Protein AF-A0A3Q0JLU4-F1 (afdb_monomer)

InterPro domains:
  IPR001102 Transglutaminase, N-terminal [PF00868] (5-87)
  IPR013783 Immunoglobulin-like fold [G3DSA:2.60.40.10] (2-89)
  IPR014756 Immunoglobulin E-set [SSF81296] (5-87)

pLDDT: mean 89.35, std 13.05, range [38.44, 98.25]

Secondary structure (DSSP, 8-state):
----SPPPP---TTS-EEEEEE-SS---TTT---EEEEE-TT-SS--TTTTSEEEEEEE-TT----SSEEEEEEEEETTEEEEEEEE------

Structure (mmCIF, N/CA/C/O backbone):
data_AF-A0A3Q0JLU4-F1
#
_entry.id   AF-A0A3Q0JLU4-F1
#
loop_
_atom_site.group_PDB
_atom_site.id
_atom_site.type_symbol
_atom_site.label_atom_id
_atom_site.label_alt_id
_atom_site.label_comp_id
_atom_site.label_asym_id
_atom_site.label_entity_id
_atom_site.label_seq_id
_atom_site.pdbx_PDB_ins_code
_atom_site.Cartn_x
_atom_site.Cartn_y
_atom_site.Cartn_z
_atom_site.occupancy
_atom_site.B_iso_or_equiv
_atom_site.auth_seq_id
_atom_site.auth_comp_id
_atom_site.auth_asym_id
_atom_site.auth_atom_id
_atom_site.pdbx_PDB_model_num
ATOM 1 N N . MET A 1 1 ? -23.880 -24.764 6.530 1.00 50.22 1 MET A N 1
ATOM 2 C CA . MET A 1 1 ? -23.937 -23.346 6.956 1.00 50.22 1 MET A CA 1
ATOM 3 C C . MET A 1 1 ? -23.180 -22.503 5.926 1.00 50.22 1 MET A C 1
ATOM 5 O O . MET A 1 1 ? -21.964 -22.603 5.849 1.00 50.22 1 MET A O 1
ATOM 9 N N . ARG A 1 2 ? -23.874 -21.770 5.043 1.00 55.78 2 ARG A N 1
ATOM 10 C CA . ARG A 1 2 ? -23.247 -20.989 3.958 1.00 55.78 2 ARG A CA 1
ATOM 11 C C . ARG A 1 2 ? -22.921 -19.597 4.504 1.00 55.78 2 ARG A C 1
ATOM 13 O O . ARG A 1 2 ? -23.831 -18.852 4.852 1.00 55.78 2 ARG A O 1
ATOM 20 N N . ARG A 1 3 ? -21.636 -19.265 4.653 1.00 55.94 3 ARG A N 1
ATOM 21 C CA . ARG A 1 3 ? -21.198 -17.957 5.164 1.00 55.94 3 ARG A CA 1
ATOM 22 C C . ARG A 1 3 ? -21.617 -16.868 4.166 1.00 55.94 3 ARG A C 1
ATOM 24 O O . ARG A 1 3 ? -21.024 -16.741 3.105 1.00 55.94 3 ARG A O 1
ATOM 31 N N . THR A 1 4 ? -22.645 -16.098 4.512 1.00 64.81 4 THR A N 1
ATOM 32 C CA . THR A 1 4 ? -23.244 -15.016 3.705 1.00 64.81 4 THR A CA 1
ATOM 33 C C . THR A 1 4 ? -22.421 -13.723 3.677 1.00 64.81 4 THR A C 1
ATOM 35 O O . THR A 1 4 ? -22.778 -12.790 2.966 1.00 64.81 4 THR A O 1
ATOM 38 N N . LYS A 1 5 ? -21.309 -13.643 4.421 1.00 72.12 5 LYS A N 1
ATOM 39 C CA . LYS A 1 5 ? -20.407 -12.481 4.432 1.00 72.12 5 LYS A CA 1
ATOM 40 C C . LYS A 1 5 ? -19.089 -12.804 3.739 1.00 72.12 5 LYS A C 1
ATOM 42 O O . LYS A 1 5 ? -18.407 -13.754 4.137 1.00 72.12 5 LYS A O 1
ATOM 47 N N . ALA A 1 6 ? -18.711 -11.959 2.779 1.00 80.19 6 ALA A N 1
ATOM 48 C CA . ALA A 1 6 ? -17.383 -11.972 2.179 1.00 80.19 6 ALA A CA 1
ATOM 49 C C . ALA A 1 6 ? -16.311 -11.966 3.291 1.00 80.19 6 ALA A C 1
ATOM 51 O O . ALA A 1 6 ? -16.422 -11.191 4.252 1.00 80.19 6 ALA A O 1
ATOM 52 N N . PRO A 1 7 ? -15.316 -12.866 3.241 1.00 85.44 7 PRO A N 1
ATOM 53 C CA . PRO A 1 7 ? -14.253 -12.889 4.234 1.00 85.44 7 PRO A CA 1
ATOM 54 C C . PRO A 1 7 ? -13.482 -11.563 4.212 1.00 85.44 7 PRO A C 1
ATOM 56 O O . PRO A 1 7 ? -13.191 -11.021 3.150 1.00 85.44 7 PRO A O 1
ATOM 59 N N . ARG A 1 8 ? -13.164 -11.035 5.400 1.00 89.75 8 ARG A N 1
ATOM 60 C CA . ARG A 1 8 ? -12.291 -9.865 5.560 1.00 89.75 8 ARG A CA 1
ATOM 61 C C . ARG A 1 8 ? -10.897 -10.338 5.944 1.00 89.75 8 ARG A C 1
ATOM 63 O O . ARG A 1 8 ? -10.767 -11.312 6.685 1.00 89.75 8 ARG A O 1
ATOM 70 N N . LEU A 1 9 ? -9.884 -9.629 5.463 1.00 91.50 9 LEU A N 1
ATOM 71 C CA . LEU A 1 9 ? -8.498 -9.854 5.850 1.00 91.50 9 LEU A CA 1
ATOM 72 C C . LEU A 1 9 ? -8.319 -9.569 7.351 1.00 91.50 9 LEU A C 1
ATOM 74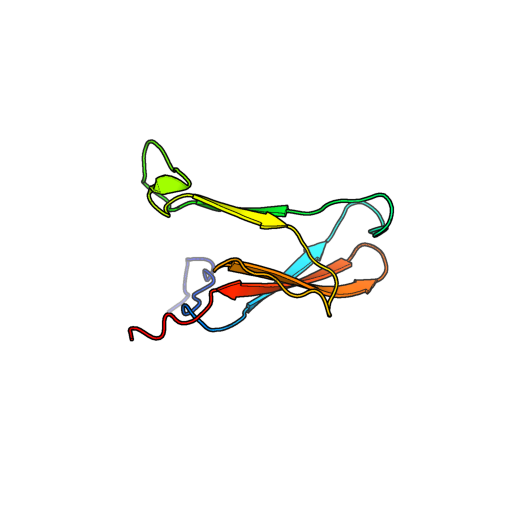 O O . LEU A 1 9 ? -8.730 -8.516 7.836 1.00 91.50 9 LEU A O 1
ATOM 78 N N . VAL A 1 10 ? -7.702 -10.509 8.069 1.00 93.44 10 VAL A N 1
ATOM 79 C CA . VAL A 1 10 ? -7.291 -10.362 9.471 1.00 93.44 10 VAL A CA 1
ATOM 80 C C . VAL A 1 10 ? -5.784 -10.571 9.525 1.00 93.44 10 VAL A C 1
ATOM 82 O O . VAL A 1 10 ? -5.293 -11.611 9.095 1.00 93.44 10 VAL A O 1
ATOM 85 N N . VAL A 1 11 ? -5.058 -9.583 10.041 1.00 93.31 11 VAL A N 1
ATOM 86 C CA . VAL A 1 11 ? -3.593 -9.595 10.169 1.00 93.31 11 VAL A CA 1
ATOM 87 C C . VAL A 1 11 ? -3.194 -9.334 11.616 1.00 93.31 11 VAL A C 1
ATOM 89 O O . VAL A 1 11 ? -4.002 -8.869 12.422 1.00 93.31 11 VAL A O 1
ATOM 92 N N . ARG A 1 12 ? -1.942 -9.639 11.957 1.00 91.31 12 ARG A N 1
ATOM 93 C CA . ARG A 1 12 ? -1.367 -9.363 13.275 1.00 91.31 12 ARG A CA 1
ATOM 94 C C . ARG A 1 12 ? -0.291 -8.293 13.146 1.00 91.31 12 ARG A C 1
ATOM 96 O O . ARG A 1 12 ? 0.472 -8.292 12.186 1.00 91.31 12 ARG A O 1
ATOM 103 N N . ARG A 1 13 ? -0.228 -7.390 14.127 1.00 89.88 13 ARG A N 1
ATOM 104 C CA . ARG A 1 13 ? 0.864 -6.409 14.241 1.00 89.88 13 ARG A CA 1
ATOM 105 C C . ARG A 1 13 ? 2.215 -7.123 14.243 1.00 89.88 13 ARG A C 1
ATOM 107 O O . ARG A 1 13 ? 2.302 -8.232 14.772 1.00 89.88 13 ARG A O 1
ATOM 114 N N . GLY A 1 14 ? 3.251 -6.494 13.697 1.00 87.75 14 GLY A N 1
ATOM 115 C CA . GLY A 1 14 ? 4.577 -7.109 13.676 1.00 87.75 14 GLY A CA 1
ATOM 116 C C . GLY A 1 14 ? 4.802 -8.137 12.569 1.00 87.75 14 GLY A C 1
ATOM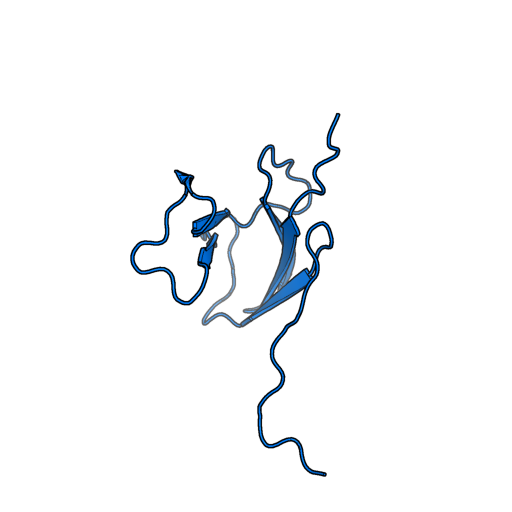 117 O O . GLY A 1 14 ? 5.945 -8.486 12.295 1.00 87.75 14 GLY A O 1
ATOM 118 N N . GLN A 1 15 ? 3.733 -8.632 11.942 1.00 91.00 15 GLN A N 1
ATOM 119 C CA . GLN A 1 15 ? 3.799 -9.624 10.880 1.00 91.00 15 GLN A CA 1
ATOM 120 C C . GLN A 1 15 ? 3.473 -8.962 9.540 1.00 91.00 15 GLN A C 1
ATOM 122 O O . GLN A 1 15 ? 2.434 -8.315 9.396 1.00 91.00 15 GLN A O 1
ATOM 127 N N . GLY A 1 16 ? 4.362 -9.132 8.561 1.00 93.44 16 GLY A N 1
ATOM 128 C CA . GLY A 1 16 ? 4.137 -8.663 7.199 1.00 93.44 16 GLY A CA 1
ATOM 129 C C . GLY A 1 16 ? 2.950 -9.365 6.537 1.00 93.44 16 GLY A C 1
ATOM 130 O O . GLY A 1 16 ? 2.693 -10.549 6.770 1.00 93.44 16 GLY A O 1
ATOM 131 N N . PHE A 1 17 ? 2.221 -8.634 5.700 1.00 96.00 17 PHE A N 1
ATOM 132 C CA . PHE A 1 17 ? 1.173 -9.173 4.841 1.00 96.00 17 PHE A CA 1
ATOM 133 C C . PHE A 1 17 ? 1.313 -8.621 3.424 1.00 96.00 17 PHE A C 1
ATOM 135 O O . PHE A 1 17 ? 1.762 -7.495 3.218 1.00 96.00 17 PHE A O 1
ATOM 142 N N . ARG A 1 18 ? 0.918 -9.418 2.429 1.00 97.00 18 ARG A N 1
ATOM 143 C CA . ARG A 1 18 ? 1.055 -9.052 1.017 1.00 97.00 18 ARG A CA 1
ATOM 144 C C . ARG A 1 18 ? -0.225 -8.443 0.464 1.00 97.00 18 ARG A C 1
ATOM 146 O O . ARG A 1 18 ? -1.324 -8.922 0.739 1.00 97.00 18 ARG A O 1
ATOM 153 N N . VAL A 1 19 ? -0.059 -7.427 -0.374 1.00 96.62 19 VAL A N 1
ATOM 154 C CA . VAL A 1 19 ? -1.114 -6.791 -1.161 1.00 96.62 19 VAL A CA 1
ATOM 155 C C . VAL A 1 19 ? -0.737 -6.906 -2.634 1.00 96.62 19 VAL A C 1
ATOM 157 O O . VAL A 1 19 ? 0.352 -6.497 -3.030 1.00 96.62 19 VAL A O 1
ATOM 160 N N . LYS A 1 20 ? -1.642 -7.462 -3.446 1.00 97.75 20 LYS A N 1
ATOM 161 C CA . LYS A 1 20 ? -1.527 -7.491 -4.909 1.00 97.75 20 LYS A CA 1
ATOM 162 C C . LYS A 1 20 ? -2.455 -6.432 -5.496 1.00 97.75 20 LYS A C 1
ATOM 164 O O . LYS A 1 20 ? -3.672 -6.535 -5.360 1.00 97.75 20 LYS A O 1
ATOM 169 N N . LEU A 1 21 ? -1.880 -5.432 -6.148 1.00 97.25 21 LEU A N 1
ATOM 170 C CA . LEU A 1 21 ? -2.593 -4.369 -6.846 1.00 97.25 21 LEU A CA 1
ATOM 171 C C . LEU A 1 21 ? -2.658 -4.703 -8.337 1.00 97.25 21 LEU A C 1
ATOM 173 O O . LEU A 1 21 ? -1.653 -5.106 -8.916 1.00 97.25 21 LEU A O 1
ATOM 177 N N . SER A 1 22 ? -3.830 -4.529 -8.948 1.00 97.81 22 SER A N 1
ATOM 178 C CA . SER A 1 22 ? -3.995 -4.531 -10.408 1.00 97.81 22 SER A CA 1
ATOM 179 C C . SER A 1 22 ? -4.257 -3.098 -10.852 1.00 97.81 22 SER A C 1
ATOM 181 O O . SER A 1 22 ? -5.225 -2.480 -10.414 1.00 97.81 22 SER A O 1
ATOM 183 N N . LEU A 1 23 ? -3.360 -2.558 -11.663 1.00 97.69 23 LEU A N 1
ATOM 184 C CA . LEU A 1 23 ? -3.344 -1.172 -12.108 1.00 97.69 23 LEU A CA 1
ATOM 185 C C . LEU A 1 23 ? -3.933 -1.055 -13.522 1.00 97.69 23 LEU A C 1
ATOM 187 O O . LEU A 1 23 ? -4.064 -2.043 -14.246 1.00 97.69 23 LEU A O 1
ATOM 191 N N . SER 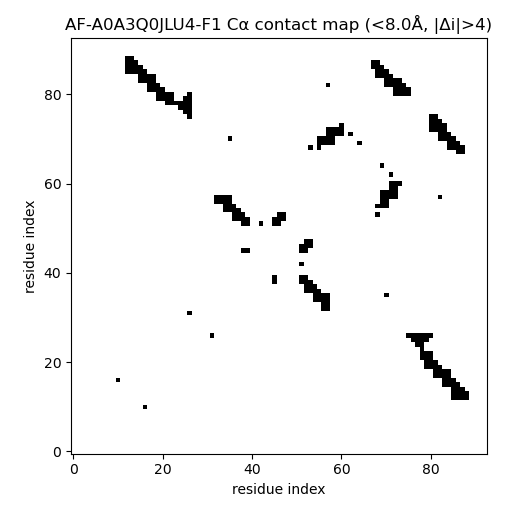A 1 24 ? -4.266 0.166 -13.940 1.00 97.31 24 SER A N 1
ATOM 192 C CA . SER A 1 24 ? -4.735 0.449 -15.306 1.00 97.31 24 SER A CA 1
ATOM 193 C C . SER A 1 24 ? -3.611 0.457 -16.349 1.00 97.31 24 SER A C 1
ATOM 195 O O . SER A 1 24 ? -3.878 0.330 -17.540 1.00 97.31 24 SER A O 1
ATOM 197 N N . ARG A 1 25 ? -2.354 0.602 -15.912 1.00 96.75 25 ARG A N 1
ATOM 198 C CA . ARG A 1 25 ? -1.144 0.546 -16.741 1.00 96.75 25 ARG A CA 1
ATOM 199 C C . ARG A 1 25 ? 0.027 -0.030 -15.952 1.00 96.75 25 ARG A C 1
ATOM 201 O O . ARG A 1 25 ? -0.061 -0.196 -14.736 1.00 96.75 25 ARG A O 1
ATOM 208 N N . ARG A 1 26 ? 1.143 -0.267 -16.639 1.00 97.31 26 ARG A N 1
ATOM 209 C CA . ARG A 1 26 ? 2.395 -0.676 -16.000 1.00 97.31 26 ARG A CA 1
ATOM 210 C C . ARG A 1 26 ? 2.905 0.355 -14.999 1.00 97.31 26 ARG A C 1
ATOM 212 O O . ARG A 1 26 ? 2.829 1.558 -15.259 1.00 97.31 26 ARG A O 1
ATOM 219 N N . TYR A 1 2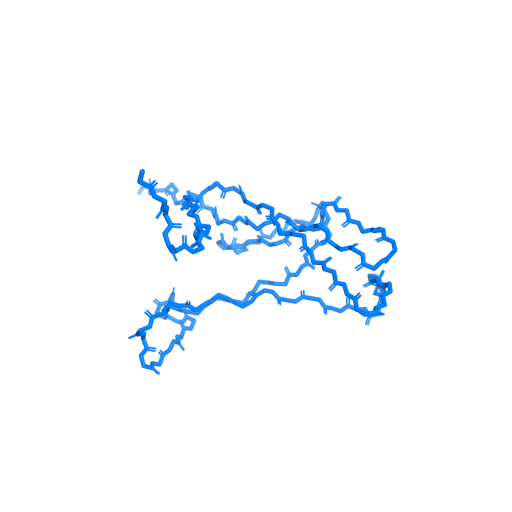7 ? 3.424 -0.148 -13.880 1.00 96.50 27 TYR A N 1
ATOM 220 C CA . TYR A 1 27 ? 4.124 0.636 -12.866 1.00 96.50 27 TYR A CA 1
ATOM 221 C C . TYR A 1 27 ? 5.568 0.915 -13.306 1.00 96.50 27 TYR A C 1
ATOM 223 O O . TYR A 1 27 ? 6.322 -0.011 -13.608 1.00 96.50 27 TYR A O 1
ATOM 231 N N . TYR A 1 28 ? 5.951 2.190 -13.326 1.00 94.44 28 TYR A N 1
ATOM 232 C CA . TYR A 1 28 ? 7.293 2.676 -13.629 1.00 94.44 28 TYR A CA 1
ATOM 233 C C . TYR A 1 28 ? 7.877 3.359 -12.394 1.00 94.44 28 TYR A C 1
ATOM 235 O O . TYR A 1 28 ? 7.536 4.503 -12.102 1.00 94.44 28 TYR A O 1
ATOM 243 N N . ARG A 1 29 ? 8.798 2.684 -11.695 1.00 91.19 29 ARG A N 1
ATOM 244 C CA . ARG A 1 29 ? 9.395 3.157 -10.430 1.00 91.19 29 ARG A CA 1
ATOM 245 C C . ARG A 1 29 ? 9.932 4.594 -10.496 1.00 91.19 29 ARG A C 1
ATOM 247 O O . ARG A 1 29 ? 9.779 5.340 -9.541 1.00 91.19 29 ARG A O 1
ATOM 254 N N . GLU A 1 30 ? 10.499 4.988 -11.634 1.00 93.00 30 GLU A N 1
ATOM 255 C CA . GLU A 1 30 ? 11.118 6.310 -11.824 1.00 93.00 30 GLU A CA 1
ATOM 256 C C . GLU A 1 30 ? 10.103 7.455 -11.994 1.00 93.00 30 GLU A C 1
ATOM 258 O O . GLU A 1 30 ? 10.468 8.627 -11.950 1.00 93.00 30 GLU A O 1
ATOM 263 N N . ARG A 1 31 ? 8.836 7.130 -12.282 1.00 95.25 31 ARG A N 1
ATOM 264 C CA . ARG A 1 31 ? 7.785 8.103 -12.639 1.00 95.25 31 ARG A CA 1
ATOM 265 C C . ARG A 1 31 ? 6.559 8.021 -11.740 1.00 95.25 31 ARG A C 1
ATOM 267 O O . ARG A 1 31 ? 5.796 8.979 -11.663 1.00 95.25 31 ARG A O 1
ATOM 274 N N . ASP A 1 32 ? 6.375 6.885 -11.081 1.00 96.12 32 ASP A N 1
ATOM 275 C CA . ASP A 1 32 ? 5.166 6.551 -10.351 1.00 96.12 32 ASP A CA 1
ATOM 276 C C . ASP A 1 32 ? 5.448 6.395 -8.860 1.00 96.12 32 ASP A C 1
ATO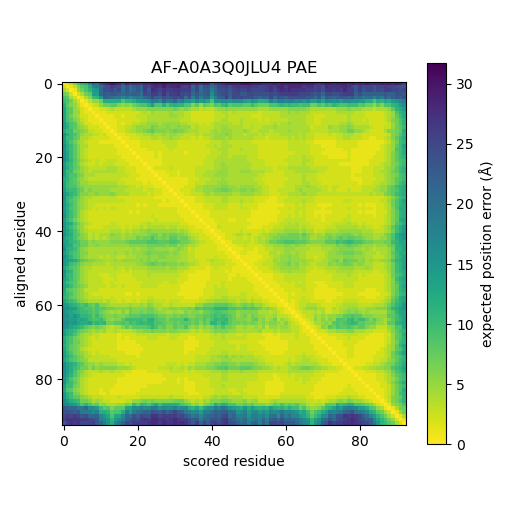M 278 O O . ASP A 1 32 ? 6.307 5.616 -8.439 1.00 96.12 32 ASP A O 1
ATOM 282 N N . ALA A 1 33 ? 4.626 7.058 -8.054 1.00 95.69 33 ALA A N 1
ATOM 283 C CA . ALA A 1 3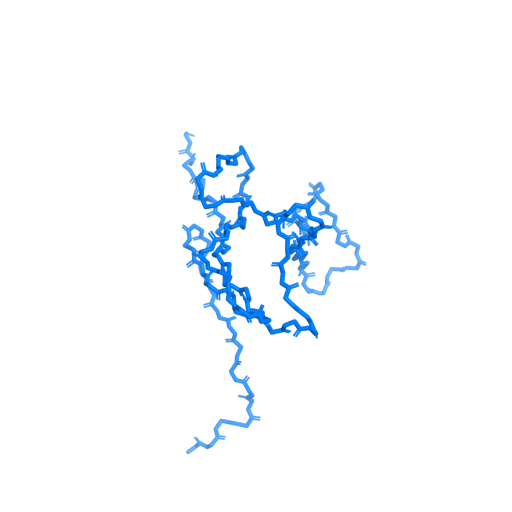3 ? 4.588 6.876 -6.614 1.00 95.69 33 ALA A CA 1
ATOM 284 C C . ALA A 1 33 ? 3.300 6.150 -6.205 1.00 95.69 33 ALA A C 1
ATOM 286 O O . ALA A 1 33 ? 2.215 6.439 -6.711 1.00 95.69 33 ALA A O 1
ATOM 287 N N . ILE A 1 34 ? 3.424 5.216 -5.263 1.00 97.06 34 ILE A N 1
ATOM 288 C CA . ILE A 1 34 ? 2.299 4.543 -4.609 1.00 97.06 34 ILE A CA 1
ATOM 289 C C . ILE A 1 34 ? 2.461 4.752 -3.107 1.00 97.06 34 ILE A C 1
ATOM 291 O O . ILE A 1 34 ? 3.543 4.528 -2.569 1.00 97.06 34 ILE A O 1
ATOM 295 N N . SER A 1 35 ? 1.376 5.125 -2.434 1.00 96.44 35 SER A N 1
ATOM 296 C CA . SER A 1 35 ? 1.310 5.183 -0.975 1.00 96.44 35 SER A CA 1
ATOM 297 C C . SER A 1 35 ? 0.084 4.428 -0.485 1.00 96.44 35 SER A C 1
ATOM 299 O O . SER A 1 35 ? -1.002 4.544 -1.054 1.00 96.44 35 SER A O 1
ATOM 301 N N . PHE A 1 36 ? 0.251 3.672 0.592 1.00 96.38 36 PHE A N 1
ATOM 302 C CA . PHE A 1 36 ? -0.839 3.016 1.299 1.00 96.38 36 PHE A CA 1
ATOM 303 C C . PHE A 1 36 ? -1.298 3.910 2.444 1.00 96.38 36 PHE A C 1
ATOM 305 O O . PHE A 1 36 ? -0.488 4.346 3.260 1.00 96.38 36 PHE A O 1
ATOM 312 N N . VAL A 1 37 ? -2.601 4.171 2.513 1.00 95.94 37 VAL A N 1
ATOM 313 C CA . VAL A 1 37 ? -3.210 4.947 3.595 1.00 95.94 37 VAL A CA 1
ATOM 314 C C . VAL A 1 37 ? -4.098 4.017 4.406 1.00 95.94 37 VAL A C 1
ATOM 316 O O . VAL A 1 37 ? -5.062 3.461 3.879 1.00 95.94 37 VAL A O 1
ATOM 319 N N . PHE A 1 38 ? -3.780 3.847 5.687 1.00 94.06 38 PHE A N 1
ATOM 320 C CA . PHE A 1 38 ? -4.598 3.072 6.616 1.00 94.06 38 PHE A CA 1
ATOM 321 C C . PHE A 1 38 ? -5.235 4.004 7.641 1.00 94.06 38 PHE A C 1
ATOM 323 O O . PHE A 1 38 ? -4.560 4.840 8.239 1.00 94.06 38 PHE A O 1
ATOM 330 N N . MET A 1 39 ? -6.538 3.833 7.853 1.00 95.62 39 MET A N 1
ATOM 331 C CA . MET A 1 39 ? -7.329 4.589 8.821 1.00 95.62 39 MET A CA 1
ATOM 332 C C . MET A 1 39 ? -8.119 3.635 9.704 1.00 95.62 39 MET A C 1
ATOM 334 O O . MET A 1 39 ? -8.660 2.632 9.229 1.00 95.62 39 MET A O 1
ATOM 338 N N . VAL A 1 40 ? -8.220 3.964 10.987 1.00 94.88 40 VAL A N 1
ATOM 339 C CA . VAL A 1 40 ? -9.085 3.233 11.912 1.00 94.88 40 VAL A CA 1
ATOM 340 C C . VAL A 1 40 ? -10.540 3.583 11.609 1.00 94.88 40 VAL A C 1
ATOM 342 O O . VAL A 1 40 ? -10.946 4.742 11.646 1.00 94.88 40 VAL A O 1
ATOM 345 N N . THR A 1 41 ? -11.340 2.564 11.299 1.00 93.25 41 THR A N 1
ATOM 346 C CA . THR A 1 41 ? -12.774 2.732 11.036 1.00 93.25 41 THR A CA 1
ATOM 347 C C . THR A 1 41 ? -13.515 3.205 12.290 1.00 93.25 41 THR A C 1
ATOM 349 O O . THR A 1 41 ? -13.226 2.741 13.389 1.00 93.25 41 THR A O 1
ATOM 352 N N . GLY A 1 42 ? -14.510 4.080 12.122 1.00 93.44 42 GLY A N 1
ATOM 353 C CA . GLY A 1 42 ? -15.351 4.573 13.223 1.00 93.44 42 GLY A CA 1
ATOM 354 C C . GLY A 1 42 ? -14.753 5.726 14.038 1.00 93.44 42 GLY A C 1
ATOM 355 O O . GLY A 1 42 ? -15.394 6.190 14.973 1.00 93.44 42 GLY A O 1
ATOM 356 N N . VAL A 1 43 ? -13.559 6.211 13.685 1.00 94.25 43 VAL A N 1
ATOM 357 C CA . VAL A 1 43 ? -12.979 7.433 14.257 1.00 94.25 43 VAL A CA 1
ATOM 358 C C . VAL A 1 43 ? -13.446 8.631 13.430 1.00 94.25 43 VAL A C 1
ATOM 360 O O . VAL A 1 43 ? -13.234 8.653 12.221 1.00 94.25 43 VAL A O 1
ATOM 363 N N . GLU A 1 44 ? -14.061 9.628 14.072 1.00 93.69 44 GLU A N 1
ATOM 364 C CA . GLU A 1 44 ? -14.599 10.823 13.397 1.00 93.69 44 GLU A CA 1
ATOM 365 C C . GLU A 1 44 ? -13.501 11.650 12.706 1.00 93.69 44 GLU A C 1
ATOM 367 O O . GLU A 1 44 ? -13.690 12.150 11.600 1.00 93.69 44 GLU A O 1
ATOM 372 N N . LYS A 1 45 ? -12.328 11.764 13.346 1.00 93.75 45 LYS A N 1
ATOM 373 C CA . LYS A 1 45 ? -11.166 12.513 12.841 1.00 93.75 45 LYS A CA 1
ATOM 374 C C . LYS A 1 45 ? -9.883 11.677 12.957 1.00 93.75 45 LYS A C 1
ATOM 376 O O . LYS A 1 45 ? -9.139 11.845 13.927 1.00 93.75 45 LYS A O 1
ATOM 381 N N . PRO A 1 46 ? -9.624 10.747 12.016 1.00 94.56 46 PRO A N 1
ATOM 382 C CA . PRO A 1 46 ? -8.372 9.998 11.973 1.00 94.56 46 PRO A CA 1
ATOM 383 C C . PRO A 1 46 ? -7.181 10.954 11.877 1.00 94.56 46 PRO A C 1
ATOM 385 O O . PRO A 1 46 ? -7.206 11.907 11.100 1.00 94.56 46 PRO A O 1
ATOM 388 N N . SER A 1 47 ? -6.133 10.715 12.659 1.00 94.88 47 SER A N 1
ATOM 389 C CA . SER A 1 47 ? -4.957 11.579 12.676 1.00 94.88 47 SER A CA 1
ATOM 390 C C . SER A 1 47 ? -3.671 10.790 12.881 1.00 94.88 47 SER A C 1
ATOM 392 O O . SER A 1 47 ? -3.652 9.731 13.516 1.00 94.88 47 SER A O 1
ATOM 394 N N . TYR A 1 48 ? -2.583 11.334 12.336 1.00 90.38 48 TYR A N 1
ATOM 395 C CA . TYR A 1 48 ? -1.252 10.756 12.493 1.00 90.38 48 TYR A CA 1
ATOM 396 C C . TYR A 1 48 ? -0.809 10.767 13.962 1.00 90.38 48 TYR A C 1
ATOM 398 O O . TYR A 1 48 ? -0.380 9.746 14.488 1.00 90.38 48 TYR A O 1
ATOM 406 N N . GLY A 1 49 ? -1.000 11.897 14.657 1.00 89.94 49 GLY A N 1
ATOM 407 C CA . GLY A 1 49 ? -0.583 12.066 16.055 1.00 89.94 49 GLY A CA 1
ATOM 408 C C . GLY A 1 49 ? -1.265 11.113 17.042 1.00 89.94 49 GLY A C 1
ATOM 409 O O . GLY A 1 49 ? -0.662 10.747 18.044 1.00 89.94 49 GLY A O 1
ATOM 410 N N . HIS A 1 50 ? -2.488 10.659 16.749 1.00 91.06 50 HIS A N 1
ATOM 411 C CA . HIS A 1 50 ? -3.194 9.668 17.570 1.00 91.06 50 HIS A CA 1
ATOM 412 C C . HIS A 1 50 ? -2.989 8.222 17.089 1.00 91.06 50 HIS A C 1
ATOM 414 O O . HIS A 1 50 ? -3.617 7.308 17.619 1.00 91.06 50 HIS A O 1
ATOM 420 N N . GLY A 1 51 ? -2.167 7.996 16.057 1.00 89.69 51 GLY A N 1
ATOM 421 C CA . GLY A 1 51 ? -1.940 6.668 15.481 1.00 89.69 51 GLY A CA 1
ATOM 422 C C . GLY A 1 51 ? -3.175 6.049 14.815 1.00 89.69 51 GLY A C 1
ATOM 423 O O . GLY A 1 51 ? -3.206 4.841 14.586 1.00 89.69 51 GLY A O 1
ATOM 424 N N . THR A 1 52 ? -4.203 6.851 14.512 1.00 94.69 52 THR A N 1
ATOM 425 C CA . THR A 1 52 ? -5.445 6.395 13.860 1.00 94.69 52 THR A CA 1
ATOM 426 C C . THR A 1 52 ? -5.429 6.586 12.344 1.00 94.69 52 THR A C 1
ATOM 428 O O . THR A 1 52 ? -6.329 6.095 11.660 1.00 94.69 52 THR A O 1
ATOM 431 N N . LEU A 1 53 ? -4.397 7.252 11.820 1.00 95.06 53 LEU A N 1
ATOM 432 C CA . LEU A 1 53 ? -4.068 7.396 10.405 1.00 95.06 53 LEU A CA 1
ATOM 433 C C . LEU A 1 53 ? -2.575 7.110 10.216 1.00 95.06 53 LEU A C 1
ATOM 435 O O . LEU A 1 53 ? -1.744 7.703 10.901 1.00 95.06 53 LEU A O 1
ATOM 439 N N . VAL A 1 54 ? -2.230 6.266 9.248 1.00 94.25 54 VAL A N 1
ATOM 440 C CA . VAL A 1 54 ? -0.845 6.096 8.792 1.00 94.25 54 VAL A CA 1
ATOM 441 C C . VAL A 1 54 ? -0.782 6.165 7.271 1.00 94.25 54 VAL A C 1
ATOM 443 O O . VAL A 1 54 ? -1.656 5.642 6.576 1.00 94.25 54 VAL A O 1
ATOM 446 N N . VAL A 1 55 ? 0.259 6.820 6.764 1.00 95.00 55 VAL A N 1
ATOM 447 C CA . VAL A 1 55 ? 0.567 6.926 5.336 1.00 95.00 55 VAL A CA 1
ATOM 448 C C . VAL A 1 55 ? 1.923 6.277 5.124 1.00 95.00 55 VAL A C 1
ATOM 450 O O . VAL A 1 55 ? 2.889 6.641 5.787 1.00 95.00 55 VAL A O 1
ATOM 453 N N . VAL A 1 56 ? 1.983 5.293 4.235 1.00 95.19 56 VAL A N 1
ATOM 454 C CA . VAL A 1 56 ? 3.156 4.438 4.057 1.00 95.19 56 VAL A CA 1
ATOM 455 C C . VAL A 1 56 ? 3.536 4.435 2.577 1.00 95.19 56 VAL A C 1
ATOM 457 O O . VAL A 1 56 ? 2.802 3.843 1.778 1.00 95.19 56 VAL A O 1
ATOM 460 N N . PRO A 1 57 ? 4.633 5.098 2.171 1.00 96.38 57 PRO A N 1
ATOM 461 C CA . PRO A 1 57 ? 5.079 5.061 0.784 1.00 96.38 57 PRO A CA 1
ATOM 462 C C . PRO A 1 57 ? 5.572 3.657 0.416 1.00 96.38 57 PRO A C 1
ATOM 464 O O . PRO A 1 57 ? 6.137 2.947 1.250 1.00 96.38 57 PRO A O 1
ATOM 467 N N . LEU A 1 58 ? 5.365 3.258 -0.838 1.00 96.94 58 LEU A N 1
ATOM 468 C CA . LEU A 1 58 ? 5.953 2.046 -1.393 1.00 96.94 58 LEU A CA 1
ATOM 469 C C . LEU A 1 58 ? 7.447 2.274 -1.626 1.00 96.94 58 LEU A C 1
ATOM 471 O O . LEU A 1 58 ? 7.844 3.059 -2.485 1.00 96.94 58 LEU A O 1
ATOM 475 N N . LEU A 1 59 ? 8.265 1.564 -0.864 1.00 95.69 59 LEU A N 1
ATOM 476 C CA . LEU A 1 59 ? 9.712 1.626 -0.945 1.00 95.69 59 LEU A CA 1
ATOM 477 C C . LEU A 1 59 ? 10.265 0.520 -1.859 1.00 95.69 59 LEU A C 1
ATOM 479 O O . LEU A 1 59 ? 9.645 -0.542 -1.990 1.00 95.69 59 LEU A O 1
ATOM 483 N N . PRO A 1 60 ? 11.453 0.715 -2.459 1.00 94.00 60 PRO A N 1
ATOM 484 C CA . PRO A 1 60 ? 12.209 -0.375 -3.067 1.00 94.00 60 PRO A CA 1
ATOM 485 C C . PRO A 1 60 ? 12.458 -1.518 -2.070 1.00 94.00 60 PRO A C 1
ATOM 487 O O . PRO A 1 60 ? 12.535 -1.287 -0.865 1.00 94.00 60 PRO A O 1
ATOM 490 N N . GLU A 1 61 ? 12.630 -2.739 -2.577 1.00 89.50 61 GLU A N 1
ATOM 491 C CA . GLU A 1 61 ? 12.797 -3.962 -1.773 1.00 89.50 61 GLU A CA 1
ATOM 492 C C . GLU A 1 61 ? 13.854 -3.825 -0.663 1.00 89.50 61 GLU A C 1
ATOM 494 O O . GLU A 1 61 ? 13.597 -4.154 0.492 1.00 89.50 61 GLU A O 1
ATOM 499 N N . ASN A 1 62 ? 15.008 -3.242 -0.993 1.00 88.44 62 ASN A N 1
ATOM 500 C CA . ASN A 1 62 ? 16.157 -3.129 -0.088 1.00 88.44 62 ASN A CA 1
ATOM 501 C C . ASN A 1 62 ? 16.228 -1.793 0.660 1.00 88.44 62 ASN A C 1
ATOM 503 O O . ASN A 1 62 ? 17.252 -1.471 1.257 1.00 88.44 62 ASN A O 1
ATOM 507 N N . ALA A 1 63 ? 15.176 -0.980 0.600 1.00 88.31 63 ALA A N 1
ATOM 508 C CA . ALA A 1 63 ? 15.172 0.288 1.303 1.00 88.31 63 ALA A CA 1
ATOM 509 C C . ALA A 1 63 ? 14.922 0.076 2.801 1.00 88.31 63 ALA A C 1
ATOM 511 O O . ALA A 1 63 ? 13.975 -0.605 3.231 1.00 88.31 63 ALA A O 1
ATOM 512 N N . GLU A 1 64 ? 15.762 0.715 3.608 1.00 82.81 64 GLU A N 1
ATOM 513 C CA . GLU A 1 64 ? 15.517 0.840 5.032 1.00 82.81 64 GLU A CA 1
ATOM 514 C C . GLU A 1 64 ? 14.428 1.885 5.275 1.00 82.81 64 GLU A C 1
ATOM 516 O O . GLU A 1 64 ? 14.410 2.959 4.679 1.00 82.81 64 GLU A O 1
ATOM 521 N N . SER A 1 65 ? 13.505 1.554 6.171 1.00 82.12 65 SER A N 1
ATOM 522 C CA . SER A 1 65 ? 12.572 2.519 6.740 1.00 82.12 65 SER A CA 1
ATOM 523 C C . SER A 1 65 ? 13.001 2.755 8.181 1.00 82.12 65 SER A C 1
ATOM 525 O O . SER A 1 65 ? 13.436 1.812 8.847 1.00 82.12 65 SER A O 1
ATOM 527 N N . GLN A 1 66 ? 12.868 3.981 8.684 1.00 81.50 66 GLN A N 1
ATOM 528 C CA . GLN A 1 66 ? 12.985 4.301 10.115 1.00 81.50 66 GLN A CA 1
ATOM 529 C C . GLN A 1 66 ? 11.614 4.349 10.810 1.00 81.50 66 GLN A C 1
ATOM 531 O O . GLN A 1 66 ? 11.542 4.348 12.037 1.00 81.50 66 GLN A O 1
ATOM 536 N N . ASP A 1 67 ? 10.530 4.248 10.039 1.00 85.38 67 ASP A N 1
ATOM 537 C CA . ASP A 1 67 ? 9.167 4.309 10.549 1.00 85.38 67 ASP A CA 1
ATOM 538 C C . ASP A 1 67 ? 8.681 2.977 11.124 1.00 85.38 67 ASP A C 1
ATOM 540 O O . ASP A 1 67 ? 9.188 1.888 10.822 1.00 85.38 67 ASP A O 1
ATOM 544 N N . ILE A 1 68 ? 7.647 3.069 11.962 1.00 88.81 68 ILE A N 1
ATOM 545 C CA . ILE A 1 68 ? 6.954 1.913 12.544 1.00 88.81 68 ILE A CA 1
ATOM 546 C C . ILE A 1 68 ? 6.300 1.075 11.446 1.00 88.81 68 ILE A C 1
ATOM 548 O O . ILE A 1 68 ? 6.271 -0.146 11.564 1.00 88.81 68 ILE A O 1
ATOM 552 N N . TRP A 1 69 ? 5.790 1.707 10.389 1.00 93.25 69 TRP A N 1
ATOM 553 C CA . TRP A 1 69 ? 5.183 1.033 9.245 1.00 93.25 69 TRP A CA 1
ATOM 554 C C . TRP A 1 69 ? 6.097 1.093 8.024 1.00 93.25 69 TRP A C 1
ATOM 556 O O . TRP A 1 69 ? 6.785 2.085 7.796 1.00 93.25 69 TRP A O 1
ATOM 566 N N . ALA A 1 70 ? 6.081 0.038 7.215 1.00 94.75 70 ALA A N 1
ATOM 567 C CA . ALA A 1 70 ? 6.790 -0.011 5.944 1.00 94.75 70 ALA A CA 1
ATOM 568 C C . ALA A 1 70 ? 5.957 -0.754 4.898 1.00 94.75 70 ALA A C 1
ATOM 570 O O . ALA A 1 70 ? 5.300 -1.748 5.210 1.00 94.75 70 ALA A O 1
ATOM 571 N N . ALA A 1 71 ? 6.019 -0.280 3.655 1.00 96.38 71 ALA A N 1
ATOM 572 C CA . ALA A 1 71 ? 5.514 -0.982 2.488 1.00 96.38 71 ALA A CA 1
ATOM 573 C C . ALA A 1 71 ? 6.684 -1.180 1.524 1.00 96.38 71 ALA A C 1
ATOM 575 O O . ALA A 1 71 ? 7.308 -0.206 1.113 1.00 96.38 71 ALA A O 1
ATOM 576 N N . ARG A 1 72 ? 7.006 -2.428 1.189 1.00 96.06 72 ARG A N 1
ATOM 577 C CA . ARG A 1 72 ? 8.128 -2.769 0.308 1.00 96.06 72 ARG A CA 1
ATOM 578 C C . ARG A 1 72 ? 7.634 -3.426 -0.957 1.00 96.06 72 ARG A C 1
ATOM 580 O O . ARG A 1 72 ? 6.765 -4.295 -0.913 1.00 96.06 72 ARG A O 1
ATOM 587 N N . LEU A 1 73 ? 8.201 -3.006 -2.077 1.00 96.88 73 LEU A N 1
ATOM 588 C CA . LEU A 1 73 ? 7.982 -3.643 -3.360 1.00 96.88 73 LEU A CA 1
ATOM 589 C C . LEU A 1 73 ? 8.627 -5.029 -3.340 1.00 96.88 73 LEU A C 1
ATOM 591 O O . LEU A 1 73 ? 9.833 -5.134 -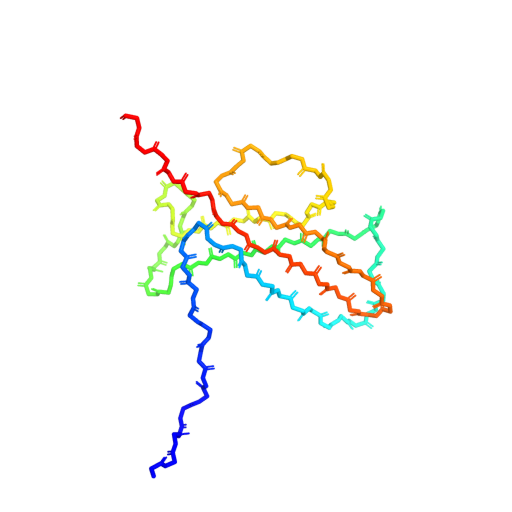3.157 1.00 96.88 73 LEU A O 1
ATOM 595 N N . ILE A 1 74 ? 7.808 -6.061 -3.529 1.00 97.06 74 ILE A N 1
ATOM 596 C CA . ILE A 1 74 ? 8.257 -7.448 -3.684 1.00 97.06 74 ILE A CA 1
ATOM 597 C C . ILE A 1 74 ? 8.415 -7.773 -5.164 1.00 97.06 74 ILE A C 1
ATOM 599 O O . ILE A 1 74 ? 9.392 -8.392 -5.559 1.00 97.06 74 ILE A O 1
ATOM 603 N N . ASP A 1 75 ? 7.446 -7.363 -5.985 1.00 96.50 75 ASP A N 1
ATOM 604 C CA . ASP A 1 75 ? 7.481 -7.620 -7.422 1.00 96.50 75 ASP A CA 1
ATOM 605 C C . ASP A 1 75 ? 6.609 -6.619 -8.192 1.00 96.50 75 ASP A C 1
ATOM 607 O O . ASP A 1 75 ? 5.615 -6.102 -7.667 1.00 96.50 75 ASP A O 1
ATOM 611 N N . ALA A 1 76 ? 6.971 -6.360 -9.445 1.00 96.38 76 ALA A N 1
ATOM 612 C CA . ALA A 1 76 ? 6.170 -5.600 -10.391 1.00 96.38 76 ALA A CA 1
ATOM 613 C C . ALA A 1 76 ? 6.341 -6.154 -11.811 1.00 96.38 76 ALA A C 1
ATOM 615 O O . ALA A 1 76 ? 7.417 -6.079 -12.405 1.00 96.38 76 ALA A O 1
ATOM 616 N N . TYR A 1 77 ? 5.241 -6.626 -12.388 1.00 96.31 77 TYR A N 1
ATOM 617 C CA . TYR A 1 77 ? 5.182 -7.137 -13.755 1.00 96.31 77 TYR A CA 1
ATOM 618 C C . TYR A 1 77 ? 3.883 -6.688 -14.410 1.00 96.31 77 TYR A C 1
ATOM 620 O O . TYR A 1 77 ? 2.849 -6.608 -13.751 1.00 96.31 77 TYR A O 1
ATOM 628 N N . ASP A 1 78 ? 3.937 -6.374 -15.704 1.00 95.38 78 ASP A N 1
ATOM 629 C CA . ASP A 1 78 ? 2.809 -5.820 -16.455 1.00 95.38 78 ASP A CA 1
ATOM 630 C C . ASP A 1 78 ? 2.104 -4.705 -15.675 1.00 95.38 78 ASP A C 1
ATOM 632 O O . ASP A 1 78 ? 2.733 -3.711 -15.324 1.00 95.38 78 ASP A O 1
ATOM 636 N N . ASN A 1 79 ? 0.820 -4.866 -15.371 1.00 96.88 79 ASN A N 1
ATOM 637 C CA . ASN A 1 79 ? 0.016 -3.943 -14.581 1.00 96.88 79 ASN A CA 1
ATOM 638 C C . ASN A 1 79 ? -0.174 -4.397 -13.122 1.00 96.88 79 ASN A C 1
ATOM 640 O O . ASN A 1 79 ? -1.084 -3.923 -12.446 1.00 96.88 79 ASN A O 1
ATOM 644 N N . VAL A 1 80 ? 0.645 -5.322 -12.631 1.00 98.06 80 VAL A N 1
ATOM 645 C CA . VAL A 1 80 ? 0.561 -5.871 -11.279 1.00 98.06 80 VAL A CA 1
ATOM 646 C C . VAL A 1 80 ? 1.705 -5.351 -10.420 1.00 98.06 80 VAL A C 1
ATOM 648 O O . VAL A 1 80 ? 2.866 -5.386 -10.818 1.00 98.06 80 VAL A O 1
ATOM 651 N N . VAL A 1 81 ? 1.371 -4.929 -9.201 1.00 98.06 81 VAL A N 1
ATOM 652 C CA . VAL A 1 81 ? 2.343 -4.625 -8.143 1.00 98.06 81 VAL A CA 1
ATOM 653 C C . VAL A 1 81 ? 2.051 -5.509 -6.941 1.00 98.06 81 VAL A C 1
ATOM 655 O O . VAL A 1 81 ? 0.912 -5.576 -6.474 1.00 98.06 81 VAL A O 1
ATOM 658 N N . ILE A 1 82 ? 3.077 -6.178 -6.426 1.00 98.25 82 ILE A N 1
ATOM 659 C CA . ILE A 1 82 ? 3.023 -6.931 -5.177 1.00 98.25 82 ILE A CA 1
ATOM 660 C C . ILE A 1 82 ? 3.844 -6.172 -4.146 1.0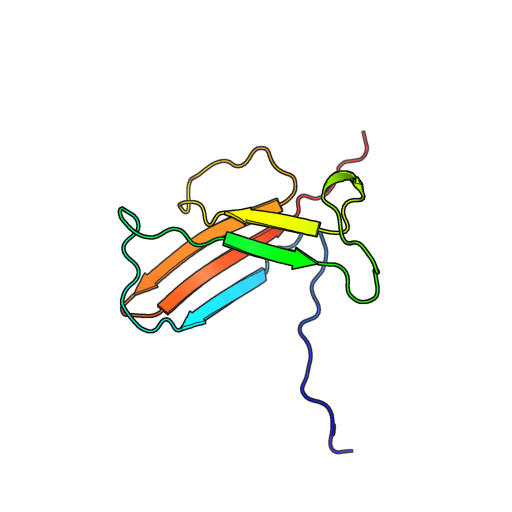0 98.25 82 ILE A C 1
ATOM 662 O O . ILE A 1 82 ? 5.051 -5.992 -4.304 1.00 98.25 82 ILE A O 1
ATOM 666 N N . ALA A 1 83 ? 3.180 -5.745 -3.079 1.00 97.62 83 ALA A N 1
ATOM 667 C CA . ALA A 1 83 ? 3.812 -5.076 -1.956 1.00 97.62 83 ALA A CA 1
ATOM 668 C C . ALA A 1 83 ? 3.652 -5.905 -0.684 1.00 97.62 83 ALA A C 1
ATOM 670 O O . ALA A 1 83 ? 2.599 -6.501 -0.450 1.00 97.62 83 ALA A O 1
ATOM 671 N N . GLU A 1 84 ? 4.674 -5.912 0.159 1.00 96.62 84 GLU A N 1
ATOM 672 C CA . GLU A 1 84 ? 4.566 -6.368 1.538 1.00 96.62 84 GLU A CA 1
ATOM 673 C C . GLU A 1 84 ? 4.421 -5.160 2.457 1.00 96.62 84 GLU A C 1
ATOM 675 O O . GLU A 1 84 ? 5.268 -4.269 2.465 1.00 96.62 84 GLU A O 1
ATOM 680 N N . VAL A 1 85 ? 3.349 -5.143 3.243 1.00 95.69 85 VAL A N 1
ATOM 681 C CA . VAL A 1 85 ? 3.110 -4.138 4.275 1.00 95.69 85 VAL A CA 1
ATOM 682 C C . VAL A 1 85 ? 3.374 -4.769 5.632 1.00 95.69 85 VAL A C 1
ATOM 684 O O . VAL A 1 85 ? 2.863 -5.845 5.939 1.00 95.69 85 VAL A O 1
ATOM 687 N N . SER A 1 86 ? 4.156 -4.094 6.464 1.00 93.31 86 SER A N 1
ATOM 688 C CA . SER A 1 86 ? 4.471 -4.534 7.821 1.00 93.31 86 SER A CA 1
ATOM 689 C C . SER A 1 86 ? 4.446 -3.364 8.795 1.00 93.31 86 SER A C 1
ATOM 691 O O . SER A 1 86 ? 4.687 -2.213 8.430 1.00 93.31 86 SER A O 1
ATOM 693 N N . SER A 1 87 ? 4.158 -3.677 10.054 1.00 89.94 87 SER A N 1
ATOM 694 C CA . SER A 1 87 ? 4.438 -2.805 11.190 1.00 89.94 87 SER A CA 1
ATOM 695 C C . SER A 1 87 ? 5.522 -3.447 12.048 1.00 89.94 87 SER A C 1
ATOM 697 O O . SER A 1 87 ? 5.583 -4.672 12.131 1.00 89.94 87 SER A O 1
ATOM 699 N N . ARG A 1 88 ? 6.393 -2.661 12.682 1.00 81.81 8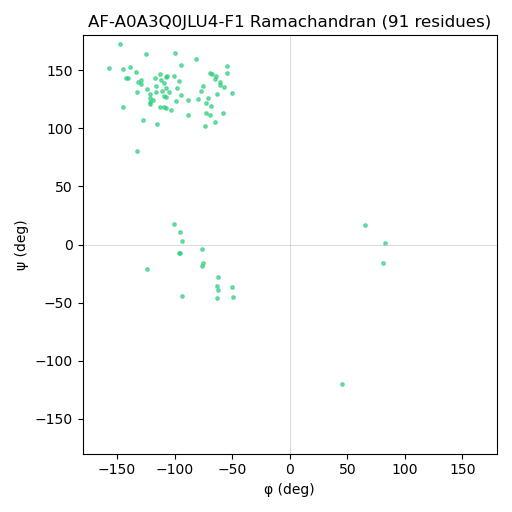8 ARG A N 1
ATOM 700 C CA . ARG A 1 88 ? 7.392 -3.191 13.614 1.00 81.81 88 ARG A CA 1
ATOM 701 C C . ARG A 1 88 ? 6.728 -3.712 14.881 1.00 81.81 88 ARG A C 1
ATOM 703 O O . ARG A 1 88 ? 5.743 -3.154 15.367 1.00 81.81 88 ARG A O 1
ATOM 710 N N . TYR A 1 89 ? 7.328 -4.750 15.455 1.00 67.38 89 TYR A N 1
ATOM 711 C CA . TYR A 1 89 ? 7.094 -5.090 16.852 1.00 67.38 89 TYR A CA 1
ATOM 712 C C . TYR A 1 89 ? 7.758 -4.024 17.727 1.00 67.38 89 TYR A C 1
ATOM 714 O O . TYR A 1 89 ? 8.953 -3.766 17.589 1.00 67.38 89 TYR A O 1
ATOM 722 N N . PHE A 1 90 ? 7.003 -3.418 18.641 1.00 58.84 90 PHE A N 1
ATOM 723 C CA . PHE A 1 90 ? 7.620 -2.690 19.742 1.00 58.84 90 PHE A CA 1
ATOM 724 C C . PHE A 1 90 ? 8.290 -3.720 20.656 1.00 58.84 90 PHE A C 1
ATOM 726 O O . PHE A 1 90 ? 7.604 -4.512 21.304 1.00 58.84 90 PHE A O 1
ATOM 733 N N . LEU A 1 91 ? 9.622 -3.717 20.704 1.00 47.16 91 LEU A N 1
ATOM 734 C CA . LEU A 1 91 ? 10.326 -4.156 21.901 1.00 47.16 91 LEU A CA 1
ATOM 735 C C . LEU A 1 91 ? 10.125 -3.029 22.917 1.00 47.16 91 LEU A C 1
ATOM 737 O O . LEU A 1 91 ? 10.736 -1.970 22.789 1.00 47.16 91 LEU A O 1
ATOM 741 N N . LEU A 1 92 ? 9.208 -3.219 23.866 1.00 39.47 92 LEU A N 1
ATOM 742 C CA . LEU A 1 92 ? 9.246 -2.439 25.101 1.00 39.47 92 LEU A CA 1
ATOM 743 C C . LEU A 1 92 ? 10.619 -2.724 25.725 1.00 39.47 92 LEU A C 1
ATOM 745 O O . LEU A 1 92 ? 10.911 -3.881 26.030 1.00 39.47 92 LEU A O 1
ATOM 749 N N . LYS A 1 93 ? 11.480 -1.705 25.780 1.00 38.44 93 LYS A N 1
ATOM 750 C CA . LYS A 1 93 ? 12.671 -1.733 26.630 1.00 38.44 93 LYS A CA 1
ATOM 751 C C . LYS A 1 93 ? 12.248 -1.549 28.078 1.00 38.44 93 LYS A C 1
ATOM 753 O O . LYS A 1 93 ? 11.299 -0.760 28.292 1.00 38.44 93 LYS A O 1
#

Organism: Diaphorina citri (NCBI:txid121845)

Solvent-accessible surface area (backbone atoms only — not comparable to full-atom values): 5960 Å² total; per-residue (Å²): 136,81,80,89,61,84,87,74,92,84,86,56,87,46,47,69,47,80,47,78,46,80,51,98,53,64,83,45,79,94,81,50,88,54,67,50,75,51,67,52,83,94,53,95,76,62,32,60,92,77,70,30,27,50,78,32,56,60,34,59,67,87,58,86,70,93,58,61,54,46,25,26,42,75,47,74,54,71,34,37,39,32,32,38,38,32,37,58,68,82,76,81,126

Radius of gyration: 15.53 Å; Cα contacts (8 Å, |Δi|>4): 140; chains: 1; bounding box: 40×36×43 Å

Sequence (93 aa):
MRRTKAPRLVVRRGQGFRVKLSLSRRYYRERDAISFVFMVTGVEKPSYGHGTLVVVPLLPENAESQDIWAARLIDAYDNVVIAEVSSRYFLLK

Nearest PDB structures (foldseek):
  5mho-assembly2_B  TM=8.504E-01  e=1.439E-04  Homo sapiens
  5mhl-assembly2_B  TM=8.452E-01  e=1.286E-04  Homo sapiens
  5mhn-assembly2_B  TM=8.443E-01  e=1.522E-04  Homo sapiens
  5mhm-assembly2_B  TM=8.481E-01  e=1.800E-04  Homo sapiens
  4kty-assembly2_B  TM=8.475E-01  e=2.252E-04  Homo sapiens

Mean predicted aligned error: 5.78 Å

Foldseek 3Di:
DDPPDDDDDDDDAADKDKDKDQAPWFDDPVPDKDKDKAAAPPDPDQDVVVVRIDIEIEDEQPDDDPDQKYWYFPDTDTRMTMIIIHGHDDPPD